Protein AF-A0A9X2DDZ8-F1 (afdb_monomer_lite)

Sequence (96 aa):
VEAVVLRIPEGRRGRRRGEPQVQPILVAGVQPGFPGRKPEAWTRWVLDGLGYDADLDVVDDLFPGSGAVTDVLCAPTLALAGSASVRPDSDEVTDR

Structure (mmCIF, N/CA/C/O backbone):
data_AF-A0A9X2DDZ8-F1
#
_entry.id   AF-A0A9X2DDZ8-F1
#
loop_
_atom_site.group_PDB
_atom_site.id
_atom_site.type_symbol
_atom_site.label_atom_id
_atom_site.label_alt_id
_atom_site.label_comp_id
_atom_site.label_asym_id
_atom_site.label_entity_id
_atom_site.label_seq_id
_atom_site.pdbx_PDB_ins_code
_atom_site.Cartn_x
_atom_site.Cartn_y
_atom_site.Cartn_z
_atom_site.occupancy
_atom_site.B_iso_or_equiv
_atom_site.auth_seq_id
_atom_site.auth_comp_id
_atom_site.auth_asym_id
_atom_site.auth_atom_id
_atom_site.pdbx_PDB_model_num
ATOM 1 N N . VAL A 1 1 ? 11.019 13.016 -7.029 1.00 72.38 1 VAL A N 1
ATOM 2 C CA . VAL A 1 1 ? 10.154 12.993 -5.828 1.00 72.38 1 VAL A CA 1
ATOM 3 C C . VAL A 1 1 ? 8.728 12.882 -6.321 1.00 72.38 1 VAL A C 1
ATOM 5 O O . VAL A 1 1 ? 8.376 13.631 -7.223 1.00 72.38 1 VAL A O 1
ATOM 8 N N . GLU A 1 2 ? 7.965 11.926 -5.809 1.00 84.38 2 GLU A N 1
ATOM 9 C CA . GLU A 1 2 ? 6.557 11.719 -6.162 1.00 84.38 2 GLU A CA 1
ATOM 10 C C . GLU A 1 2 ? 5.692 12.145 -4.974 1.00 84.38 2 GLU A C 1
ATOM 12 O O . GLU A 1 2 ? 5.987 11.773 -3.838 1.00 84.38 2 GLU A O 1
ATOM 17 N N . ALA A 1 3 ? 4.667 12.960 -5.222 1.00 89.12 3 ALA A N 1
ATOM 18 C CA . ALA A 1 3 ? 3.736 13.384 -4.185 1.00 89.12 3 ALA A CA 1
ATOM 19 C C . ALA A 1 3 ? 2.557 12.410 -4.115 1.00 89.12 3 ALA A C 1
ATOM 21 O O . ALA A 1 3 ? 1.941 12.104 -5.134 1.00 89.12 3 ALA A O 1
ATOM 22 N N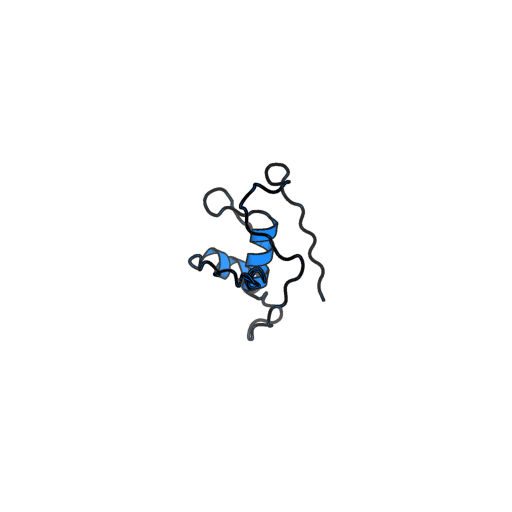 . VAL A 1 4 ? 2.222 11.969 -2.903 1.00 91.12 4 VAL A N 1
ATOM 23 C CA . VAL A 1 4 ?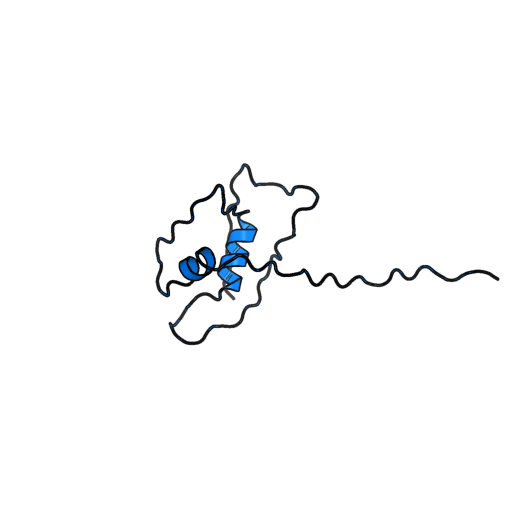 1.063 11.113 -2.636 1.00 91.12 4 VAL A CA 1
ATOM 24 C C . VAL A 1 4 ? 0.069 11.901 -1.794 1.00 91.12 4 VAL A C 1
ATOM 26 O O . VAL A 1 4 ? 0.425 12.441 -0.748 1.00 91.12 4 VAL A O 1
ATOM 29 N N . VAL A 1 5 ? -1.180 11.971 -2.251 1.00 91.88 5 VAL A N 1
ATOM 30 C CA . VAL A 1 5 ? -2.273 12.631 -1.530 1.00 91.88 5 VAL A CA 1
ATOM 31 C C . VAL A 1 5 ? -3.204 11.560 -0.984 1.00 91.88 5 VAL A C 1
ATOM 33 O O . VAL A 1 5 ? -3.794 10.799 -1.747 1.00 91.88 5 VAL A O 1
ATOM 36 N N . LEU A 1 6 ? -3.348 11.514 0.340 1.00 90.62 6 LEU A N 1
ATOM 37 C CA . LEU A 1 6 ? -4.237 10.575 1.017 1.00 90.62 6 LEU A CA 1
ATOM 38 C C . LEU A 1 6 ? -5.516 11.288 1.452 1.00 90.62 6 LEU A C 1
ATOM 40 O O . LEU A 1 6 ? -5.474 12.310 2.139 1.00 90.62 6 LEU A O 1
ATOM 44 N N . ARG A 1 7 ? -6.669 10.724 1.086 1.00 91.69 7 ARG A N 1
ATOM 45 C CA . ARG A 1 7 ? -7.970 11.153 1.604 1.00 91.69 7 ARG A CA 1
ATOM 46 C C . ARG A 1 7 ? -8.403 10.199 2.707 1.00 91.69 7 ARG A C 1
ATOM 48 O O . ARG A 1 7 ? -9.019 9.174 2.436 1.00 91.69 7 ARG A O 1
ATOM 55 N N . ILE A 1 8 ? -8.103 10.567 3.948 1.00 89.25 8 ILE A N 1
ATOM 56 C CA . ILE A 1 8 ? -8.432 9.7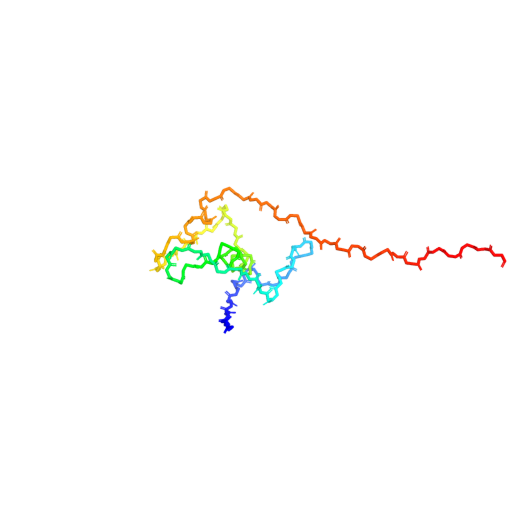44 5.116 1.00 89.25 8 ILE A CA 1
ATOM 57 C C . ILE A 1 8 ? -9.968 9.632 5.262 1.00 89.25 8 ILE A C 1
ATOM 59 O O . ILE A 1 8 ? -10.659 10.669 5.213 1.00 89.25 8 ILE A O 1
ATOM 63 N N . PRO A 1 9 ? -10.519 8.410 5.433 1.00 86.00 9 PRO A N 1
ATOM 64 C CA . PRO A 1 9 ? -11.942 8.187 5.691 1.00 86.00 9 PRO A CA 1
ATOM 65 C C . PRO A 1 9 ? -12.435 8.973 6.908 1.00 86.00 9 PRO A C 1
ATOM 67 O O . PRO A 1 9 ? -11.721 9.095 7.896 1.00 86.00 9 PRO A O 1
ATOM 70 N N . GLU A 1 10 ? -13.662 9.498 6.864 1.00 84.62 10 GLU A N 1
ATOM 71 C CA . GLU A 1 10 ? -14.176 10.427 7.888 1.00 84.62 10 GLU A CA 1
ATOM 72 C C . GLU A 1 10 ? -14.129 9.866 9.311 1.00 84.62 10 GLU A C 1
ATOM 74 O O . GLU A 1 10 ? -13.657 10.558 10.208 1.00 84.62 10 GLU A O 1
ATOM 79 N N . GLY A 1 11 ? -14.505 8.597 9.503 1.00 84.38 11 GLY A N 1
ATOM 80 C CA . GLY A 1 11 ? -14.447 7.921 10.808 1.00 84.38 11 GLY A CA 1
ATOM 81 C C . GLY A 1 11 ? -13.032 7.660 11.345 1.00 84.38 11 GLY A C 1
ATOM 82 O O . GLY A 1 11 ? -12.888 7.216 12.480 1.00 84.38 11 GLY A O 1
ATOM 83 N N . ARG A 1 12 ? -12.000 7.939 10.540 1.00 81.56 12 ARG A N 1
ATOM 84 C CA . ARG A 1 12 ? -10.572 7.808 10.876 1.00 81.56 12 ARG A CA 1
ATOM 85 C C . ARG A 1 12 ? -9.844 9.146 10.858 1.00 81.56 12 ARG A C 1
ATOM 87 O O . ARG A 1 12 ? -8.631 9.203 11.038 1.00 81.56 12 ARG A O 1
ATOM 94 N N . ARG A 1 13 ? -10.568 10.240 10.607 1.00 79.94 13 ARG A N 1
ATOM 95 C CA . ARG A 1 13 ? -10.003 11.583 10.704 1.00 79.94 13 ARG A CA 1
ATOM 96 C C . ARG A 1 13 ? -9.857 11.945 12.172 1.00 79.94 13 ARG A C 1
ATOM 98 O O . ARG A 1 13 ? -10.782 11.786 12.962 1.00 79.94 13 ARG A O 1
ATOM 105 N N . GLY A 1 14 ? -8.710 12.517 12.503 1.00 70.69 14 GLY A N 1
ATOM 106 C CA . GLY A 1 14 ? -8.374 12.843 13.879 1.00 70.69 14 GLY A CA 1
ATOM 107 C C . GLY A 1 14 ? -7.585 11.719 14.532 1.00 70.69 14 GLY A C 1
ATOM 108 O O . GLY A 1 14 ? -7.747 10.543 14.232 1.00 70.69 14 GLY A O 1
ATOM 109 N N . ARG A 1 15 ? -6.666 12.122 15.398 1.00 63.16 15 ARG A N 1
ATOM 110 C CA . ARG A 1 15 ? -5.676 11.240 16.001 1.00 63.16 15 ARG A CA 1
ATOM 111 C C . ARG A 1 15 ? -6.181 10.782 17.363 1.00 63.16 15 ARG A C 1
ATOM 113 O O . ARG A 1 15 ? -6.553 11.641 18.168 1.00 63.16 15 ARG A O 1
ATOM 120 N N . ARG A 1 16 ? -6.165 9.482 17.668 1.00 64.06 16 ARG A N 1
ATOM 121 C CA . ARG A 1 16 ? -6.385 9.044 19.055 1.00 64.06 16 ARG A CA 1
ATOM 122 C C . ARG A 1 16 ? -5.080 9.157 19.836 1.00 64.06 16 ARG A C 1
ATOM 124 O O . ARG A 1 16 ? -3.976 8.997 19.311 1.00 64.06 16 ARG A O 1
ATOM 131 N N . ARG A 1 17 ? -5.192 9.480 21.124 1.00 61.34 17 ARG A N 1
ATOM 132 C CA . ARG A 1 17 ? -4.035 9.569 22.020 1.00 61.34 17 ARG A CA 1
ATOM 133 C C . ARG A 1 17 ? -3.366 8.193 22.106 1.00 61.34 17 ARG A C 1
ATOM 135 O O . ARG A 1 17 ? -4.003 7.245 22.544 1.00 61.34 17 ARG A O 1
ATOM 142 N N . GLY A 1 18 ? -2.091 8.112 21.725 1.00 65.62 18 GLY A N 1
ATOM 143 C CA . GLY A 1 18 ? -1.310 6.868 21.736 1.00 65.62 18 GLY A CA 1
ATOM 144 C C . GLY A 1 18 ? -1.131 6.200 20.369 1.00 65.62 18 GLY A C 1
ATOM 145 O O . GLY A 1 18 ? -0.369 5.244 20.281 1.00 65.62 18 GLY A O 1
ATOM 146 N N . GLU A 1 19 ? -1.756 6.709 19.302 1.00 69.94 19 GLU A N 1
ATOM 147 C CA . GLU A 1 19 ? -1.552 6.167 17.952 1.00 69.94 19 GLU A CA 1
ATOM 148 C C . GLU A 1 19 ? -0.212 6.631 17.342 1.00 69.94 19 GLU A C 1
ATOM 150 O O . GLU A 1 19 ? 0.115 7.832 17.402 1.00 69.94 19 GLU A O 1
ATOM 155 N N . PRO A 1 20 ? 0.571 5.715 16.734 1.00 66.12 20 PRO A N 1
ATOM 156 C CA . PRO A 1 20 ? 1.820 6.043 16.050 1.00 66.12 20 PRO A CA 1
ATOM 157 C C . PRO A 1 20 ? 1.651 7.174 15.029 1.00 66.12 20 PRO A C 1
ATOM 159 O O . PRO A 1 20 ? 0.625 7.290 14.363 1.00 66.12 20 PRO A O 1
ATOM 162 N N . GLN A 1 21 ? 2.652 8.054 14.924 1.00 78.25 21 GLN A N 1
ATOM 163 C CA . GLN A 1 21 ? 2.639 9.099 13.900 1.00 78.25 21 GLN A CA 1
ATOM 164 C C . GLN A 1 21 ? 3.198 8.539 12.603 1.00 78.25 21 GLN A C 1
ATOM 166 O O . GLN A 1 21 ? 4.353 8.114 12.569 1.00 78.25 21 GLN A O 1
ATOM 171 N N . VAL A 1 22 ? 2.426 8.631 11.526 1.00 85.75 22 VAL A N 1
ATOM 172 C CA . VAL A 1 22 ? 2.969 8.407 10.187 1.00 85.75 22 VAL A CA 1
ATOM 173 C C . VAL A 1 22 ? 3.789 9.629 9.799 1.00 85.75 22 VAL A C 1
ATOM 175 O O . VAL A 1 22 ? 3.310 10.764 9.855 1.00 85.75 22 VAL A O 1
ATOM 178 N N . GLN A 1 23 ? 5.054 9.409 9.451 1.00 87.94 23 GLN A N 1
ATOM 179 C CA . GLN A 1 23 ? 5.932 10.484 9.001 1.00 87.94 23 GLN A CA 1
ATOM 180 C C . GLN A 1 23 ? 5.433 11.024 7.655 1.00 87.94 23 GLN A C 1
ATOM 182 O O . GLN A 1 23 ? 5.107 10.225 6.788 1.00 87.94 23 GLN A O 1
ATOM 187 N N . PRO A 1 24 ? 5.388 12.343 7.416 1.00 87.88 24 PRO A N 1
ATOM 188 C CA . PRO A 1 24 ? 4.861 12.889 6.160 1.00 87.88 24 PRO A CA 1
ATOM 189 C C . PRO A 1 24 ? 5.776 12.636 4.952 1.00 87.88 24 PRO A C 1
ATOM 191 O O . PRO A 1 24 ? 5.358 12.822 3.813 1.00 87.88 24 PRO A O 1
ATOM 194 N N . ILE A 1 25 ? 7.029 12.243 5.192 1.00 92.38 25 ILE A N 1
ATOM 195 C CA . ILE A 1 25 ? 8.029 11.975 4.162 1.00 92.38 25 ILE A CA 1
ATOM 196 C C . ILE A 1 25 ? 8.526 10.546 4.343 1.00 92.38 25 ILE A C 1
ATOM 198 O O . ILE A 1 25 ? 8.965 10.171 5.430 1.00 92.38 25 ILE A O 1
ATOM 202 N N . LEU A 1 26 ? 8.514 9.783 3.252 1.00 93.00 26 LEU A N 1
ATOM 203 C CA . LEU A 1 26 ? 9.157 8.481 3.162 1.00 93.00 26 LEU A CA 1
ATOM 204 C C . LEU A 1 26 ? 10.389 8.572 2.260 1.00 93.00 26 LEU A C 1
ATOM 206 O O . LEU A 1 26 ? 10.313 9.044 1.126 1.00 93.00 26 LEU A O 1
ATOM 210 N N . VAL A 1 27 ? 11.510 8.046 2.748 1.00 93.06 27 VAL A N 1
ATOM 211 C CA . VAL A 1 27 ? 12.690 7.749 1.932 1.00 93.06 27 VAL A CA 1
ATOM 212 C C . VAL A 1 27 ? 12.834 6.234 1.884 1.00 93.06 27 VAL A C 1
ATOM 214 O O . VAL A 1 27 ? 13.044 5.599 2.913 1.00 93.06 27 VAL A O 1
ATOM 217 N N . ALA A 1 28 ? 12.702 5.651 0.695 1.00 90.88 28 ALA A N 1
ATOM 218 C CA . ALA A 1 28 ? 12.818 4.213 0.486 1.00 90.88 28 ALA A CA 1
ATOM 219 C C . ALA A 1 28 ? 13.681 3.919 -0.745 1.00 90.88 28 ALA A C 1
ATOM 221 O O . ALA A 1 28 ? 13.643 4.651 -1.735 1.00 90.88 28 ALA A O 1
ATOM 222 N N . GLY A 1 29 ? 14.468 2.845 -0.670 1.00 86.44 29 GLY A N 1
ATOM 223 C CA . GLY A 1 29 ? 15.292 2.383 -1.782 1.00 86.44 29 GLY A CA 1
ATOM 224 C C . GLY A 1 29 ? 14.455 1.732 -2.881 1.00 86.44 29 GLY A C 1
ATOM 225 O O . GLY A 1 29 ? 13.457 1.064 -2.603 1.00 86.44 29 GLY A O 1
ATOM 226 N N . VAL A 1 30 ? 14.886 1.904 -4.130 1.00 83.00 30 VAL A N 1
ATOM 227 C CA . VAL A 1 30 ? 14.312 1.187 -5.274 1.00 83.00 30 VAL A CA 1
ATOM 228 C C . VAL A 1 30 ? 14.715 -0.283 -5.185 1.00 83.00 30 VAL A C 1
ATOM 230 O O . VAL A 1 30 ? 15.874 -0.594 -4.916 1.00 83.00 30 VAL A O 1
ATOM 233 N N . GLN A 1 31 ? 13.761 -1.182 -5.417 1.00 80.44 31 GLN A N 1
ATOM 234 C CA . GLN A 1 31 ? 14.024 -2.618 -5.437 1.00 80.44 31 GLN A CA 1
ATOM 235 C C . GLN A 1 31 ? 14.410 -3.065 -6.856 1.00 80.44 31 GLN A C 1
ATOM 237 O O . GLN A 1 31 ? 13.760 -2.644 -7.817 1.00 80.44 31 GLN A O 1
ATOM 242 N N . PRO A 1 32 ? 15.446 -3.906 -7.020 1.00 81.94 32 PRO A N 1
ATOM 243 C CA . PRO A 1 32 ? 15.783 -4.479 -8.318 1.00 81.94 32 PRO A CA 1
ATOM 244 C C . PRO A 1 32 ? 14.671 -5.419 -8.817 1.00 81.94 32 PRO A C 1
ATOM 246 O O . PRO A 1 32 ? 13.889 -5.960 -8.033 1.00 81.94 32 PRO A O 1
ATOM 249 N N . GLY A 1 33 ? 14.612 -5.638 -10.133 1.00 88.19 33 GLY A N 1
ATOM 250 C CA . GLY A 1 33 ? 13.623 -6.512 -10.770 1.00 88.19 33 GLY A CA 1
ATOM 251 C C . GLY A 1 33 ? 12.626 -5.740 -11.632 1.00 88.19 33 GLY A C 1
ATOM 252 O O . GLY A 1 33 ? 13.035 -5.027 -12.546 1.00 88.19 33 GLY A O 1
ATOM 253 N N . PHE A 1 34 ? 11.325 -5.917 -11.378 1.00 88.25 34 PHE A N 1
ATOM 254 C CA . PHE A 1 34 ? 10.258 -5.313 -12.183 1.00 88.25 34 PHE A CA 1
ATOM 255 C C . PHE A 1 34 ? 10.372 -3.771 -12.188 1.00 88.25 34 PHE A C 1
ATOM 257 O O . PHE A 1 34 ? 10.306 -3.160 -11.116 1.00 88.25 34 PHE A O 1
ATOM 264 N N . PRO A 1 35 ? 10.530 -3.118 -13.358 1.00 89.56 35 PRO A N 1
ATOM 265 C CA . PRO A 1 35 ? 10.665 -1.666 -13.438 1.00 89.56 35 PRO A CA 1
ATOM 266 C C . PRO A 1 35 ? 9.466 -0.942 -12.824 1.00 89.56 35 PRO A C 1
ATOM 268 O O . PRO A 1 35 ? 8.320 -1.220 -13.161 1.00 89.56 35 PRO A O 1
ATOM 271 N N . GLY A 1 36 ? 9.732 -0.005 -11.915 1.00 87.38 36 GLY A N 1
ATOM 272 C CA . GLY A 1 36 ? 8.673 0.718 -11.207 1.00 87.38 36 GLY A CA 1
ATOM 273 C C . GLY A 1 36 ? 7.988 -0.088 -10.100 1.00 87.38 36 GLY A C 1
ATOM 274 O O . GLY A 1 36 ? 6.970 0.363 -9.575 1.00 87.38 36 GLY A O 1
ATOM 275 N N . ARG A 1 37 ? 8.532 -1.252 -9.704 1.00 92.06 37 ARG A N 1
ATOM 276 C CA . ARG A 1 37 ? 8.072 -1.964 -8.505 1.00 92.06 37 ARG A CA 1
ATOM 277 C C . ARG A 1 37 ? 8.140 -1.032 -7.303 1.00 92.06 37 ARG A C 1
ATOM 279 O O . ARG A 1 37 ? 9.204 -0.507 -6.965 1.00 92.06 37 ARG A O 1
ATOM 286 N N . LYS A 1 38 ? 7.000 -0.857 -6.641 1.00 89.50 38 LYS A N 1
ATOM 287 C CA . LYS A 1 38 ? 6.911 -0.032 -5.439 1.00 89.50 38 LYS A CA 1
ATOM 288 C C . LYS A 1 38 ? 7.736 -0.671 -4.315 1.00 89.50 38 LYS A C 1
ATOM 290 O O . LYS A 1 38 ? 7.623 -1.883 -4.113 1.00 89.50 3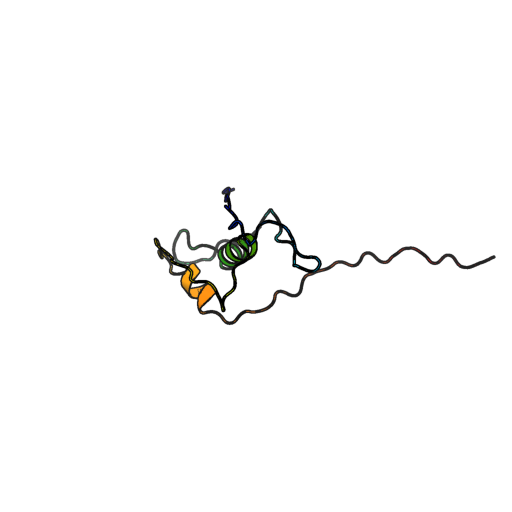8 LYS A O 1
ATOM 295 N N . PRO A 1 39 ? 8.552 0.103 -3.578 1.00 91.94 39 PRO A N 1
ATOM 296 C CA . PRO A 1 39 ? 9.188 -0.400 -2.369 1.00 91.94 39 PRO A CA 1
ATOM 297 C C . PRO A 1 39 ? 8.127 -0.854 -1.365 1.00 91.94 39 PRO A C 1
ATOM 299 O O . PRO A 1 39 ? 7.112 -0.189 -1.189 1.00 91.94 39 PRO A O 1
ATOM 302 N N . GLU A 1 40 ? 8.388 -1.942 -0.651 1.00 92.25 40 GLU A N 1
ATOM 303 C CA . GLU A 1 40 ? 7.477 -2.488 0.365 1.00 92.25 40 GLU A CA 1
ATOM 304 C C . GLU A 1 40 ? 7.083 -1.438 1.425 1.00 92.25 40 GLU A C 1
ATOM 306 O O . GLU A 1 40 ? 5.915 -1.291 1.790 1.00 92.25 40 GLU A O 1
ATOM 311 N N . ALA A 1 41 ? 8.064 -0.633 1.852 1.00 92.25 41 ALA A N 1
ATOM 312 C CA . ALA A 1 41 ? 7.869 0.470 2.788 1.00 92.25 41 ALA A CA 1
ATOM 313 C C . ALA A 1 41 ? 6.902 1.544 2.264 1.00 92.25 41 ALA A C 1
ATOM 315 O O . ALA A 1 41 ? 6.217 2.172 3.062 1.00 92.25 41 ALA A O 1
ATOM 316 N N . TRP A 1 42 ? 6.815 1.742 0.943 1.00 92.81 42 TRP A N 1
ATOM 317 C CA . TRP A 1 42 ? 5.861 2.682 0.351 1.00 92.81 42 TRP A CA 1
ATOM 318 C C . TRP A 1 42 ? 4.426 2.215 0.570 1.00 92.81 42 TRP A C 1
ATOM 320 O O . TRP A 1 42 ? 3.595 3.001 1.014 1.00 92.81 42 TRP A O 1
ATOM 330 N N . THR A 1 43 ? 4.142 0.932 0.329 1.00 93.25 43 THR A N 1
ATOM 331 C CA . THR A 1 43 ? 2.793 0.385 0.524 1.00 93.25 43 THR A CA 1
ATOM 332 C C . THR A 1 43 ? 2.385 0.475 1.989 1.00 93.25 43 THR A C 1
ATOM 334 O O . THR A 1 43 ? 1.302 0.974 2.278 1.00 93.25 43 THR A O 1
ATOM 337 N N . ARG A 1 44 ? 3.264 0.074 2.920 1.00 92.69 44 ARG A N 1
ATOM 338 C CA . ARG A 1 44 ? 2.979 0.191 4.361 1.00 92.69 44 ARG A CA 1
ATOM 339 C C . ARG A 1 44 ? 2.728 1.631 4.782 1.00 92.69 44 ARG A C 1
ATOM 341 O O . ARG A 1 44 ? 1.733 1.905 5.431 1.00 92.69 44 ARG A O 1
ATOM 348 N N . TRP A 1 45 ? 3.564 2.556 4.323 1.00 93.25 45 TRP A N 1
ATOM 349 C CA . TRP A 1 45 ? 3.417 3.975 4.628 1.00 93.25 45 TRP A CA 1
ATOM 350 C C . TRP A 1 45 ? 2.068 4.555 4.170 1.00 93.25 45 TRP A C 1
ATOM 352 O O . TRP A 1 45 ? 1.448 5.330 4.898 1.00 93.25 45 TRP A O 1
ATOM 362 N N . VAL A 1 46 ? 1.581 4.153 2.990 1.00 93.12 46 VAL A N 1
ATOM 363 C CA . VAL A 1 46 ? 0.247 4.540 2.502 1.00 93.12 46 VAL A CA 1
ATOM 364 C C . VAL A 1 46 ? -0.863 3.931 3.360 1.00 93.12 46 VAL A C 1
ATOM 366 O O . VAL A 1 46 ? -1.794 4.646 3.730 1.00 93.12 46 VAL A O 1
ATOM 369 N N . LEU A 1 47 ? -0.770 2.638 3.686 1.00 92.50 47 LEU A N 1
ATOM 370 C CA . LEU A 1 47 ? -1.760 1.938 4.511 1.00 92.50 47 LEU A CA 1
ATOM 371 C C . LEU A 1 47 ? -1.840 2.538 5.921 1.00 92.50 47 LEU A C 1
ATOM 373 O O . LEU A 1 47 ? -2.936 2.845 6.393 1.00 92.50 47 LEU A O 1
ATOM 377 N N . ASP A 1 48 ? -0.693 2.807 6.543 1.00 91.00 48 ASP A N 1
ATOM 378 C CA . ASP A 1 48 ? -0.611 3.475 7.840 1.00 91.00 48 ASP A CA 1
ATOM 379 C C . ASP A 1 48 ? -1.2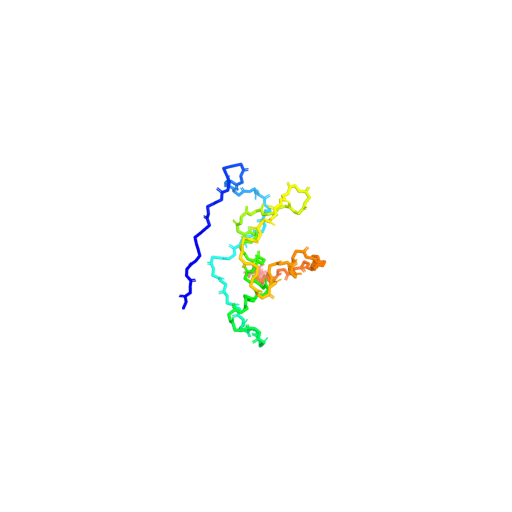46 4.872 7.767 1.00 91.00 48 ASP A C 1
ATOM 381 O O . ASP A 1 48 ? -2.024 5.261 8.638 1.00 91.00 48 ASP A O 1
ATOM 385 N N . GLY A 1 49 ? -0.961 5.631 6.701 1.00 90.62 49 GLY A N 1
ATOM 386 C CA . GLY A 1 49 ? -1.516 6.971 6.497 1.00 90.62 49 GLY A CA 1
ATOM 387 C C . GLY A 1 49 ? -3.039 6.994 6.315 1.00 90.62 49 GLY A C 1
ATOM 388 O O . GLY A 1 49 ? -3.677 8.000 6.628 1.00 90.62 49 GLY A O 1
ATOM 389 N N . LEU A 1 50 ? -3.631 5.897 5.837 1.00 91.12 50 LEU A N 1
ATOM 390 C CA . LEU A 1 50 ? -5.082 5.713 5.723 1.00 91.12 50 LEU A CA 1
ATOM 391 C C . LEU A 1 50 ? -5.723 5.140 6.999 1.00 91.12 50 LEU A C 1
ATOM 393 O O . LEU A 1 50 ? -6.954 5.090 7.084 1.00 91.12 50 LEU A O 1
ATOM 397 N N . GLY A 1 51 ? -4.914 4.724 7.979 1.00 88.56 51 GLY A N 1
ATOM 398 C CA . GLY A 1 51 ? -5.377 4.003 9.161 1.00 88.56 51 GLY A CA 1
ATOM 399 C C . GLY A 1 51 ? -5.993 2.656 8.787 1.00 88.56 51 GLY A C 1
ATOM 400 O O . GLY A 1 51 ? -7.118 2.374 9.193 1.00 88.56 51 GLY A O 1
ATOM 401 N N . TYR A 1 52 ? -5.315 1.898 7.922 1.00 90.00 52 TYR A N 1
ATOM 402 C CA . TYR A 1 52 ? -5.726 0.556 7.514 1.00 90.00 52 TYR A CA 1
ATOM 403 C C . TYR A 1 52 ? -5.769 -0.403 8.711 1.00 90.00 52 TYR A C 1
ATOM 405 O O . TYR A 1 52 ? -4.830 -0.450 9.506 1.00 90.00 52 TYR A O 1
ATOM 413 N N . ASP A 1 53 ? -6.844 -1.181 8.802 1.00 88.19 53 ASP A N 1
ATOM 414 C CA . ASP A 1 53 ? -7.037 -2.237 9.792 1.00 88.19 53 ASP A CA 1
ATOM 415 C C . ASP A 1 53 ? -7.255 -3.571 9.070 1.00 88.19 53 ASP A C 1
ATOM 417 O O . ASP A 1 53 ? -8.263 -3.760 8.394 1.00 88.19 53 ASP A O 1
ATOM 421 N N . ALA A 1 54 ? -6.314 -4.505 9.212 1.00 90.31 54 ALA A N 1
ATOM 422 C CA . ALA A 1 54 ? -6.348 -5.776 8.491 1.00 90.31 54 ALA A CA 1
ATOM 423 C C . ALA A 1 54 ? -7.526 -6.691 8.877 1.00 90.31 54 ALA A C 1
ATOM 425 O O . ALA A 1 54 ? -7.863 -7.582 8.099 1.00 90.31 54 ALA A O 1
ATOM 426 N N . ASP A 1 55 ? -8.146 -6.479 10.042 1.00 90.50 55 ASP A N 1
ATOM 427 C CA . ASP A 1 55 ? -9.293 -7.272 10.495 1.00 90.50 55 ASP A CA 1
ATOM 428 C C . ASP A 1 55 ? -10.629 -6.697 9.996 1.00 90.50 55 ASP A C 1
ATOM 430 O O . ASP A 1 55 ? -11.639 -7.406 9.958 1.00 90.50 55 ASP A O 1
ATOM 434 N N . LEU A 1 56 ? -10.655 -5.411 9.629 1.00 90.75 56 LEU A N 1
ATOM 435 C CA . LEU A 1 56 ? -11.881 -4.684 9.279 1.00 90.75 56 LEU A CA 1
ATOM 436 C C . LEU A 1 56 ? -11.935 -4.232 7.818 1.00 90.75 56 LEU A C 1
ATOM 438 O O . LEU A 1 56 ? -13.027 -4.001 7.295 1.00 90.75 56 LEU A O 1
ATOM 442 N N . ASP A 1 57 ? -10.781 -4.082 7.173 1.00 91.88 57 ASP A N 1
ATOM 443 C CA . ASP A 1 57 ? -10.662 -3.489 5.851 1.00 91.88 57 ASP A CA 1
ATOM 444 C C . ASP A 1 57 ? -10.338 -4.498 4.759 1.00 91.88 57 ASP A C 1
ATOM 446 O O . ASP A 1 57 ? -9.725 -5.542 4.967 1.00 91.88 57 ASP A O 1
ATOM 450 N N . VAL A 1 58 ? -10.698 -4.103 3.541 1.00 92.62 58 VAL A N 1
ATOM 451 C CA . VAL A 1 58 ? -10.300 -4.768 2.305 1.00 92.62 58 VAL A CA 1
ATOM 452 C C . VAL A 1 58 ? -9.519 -3.769 1.458 1.00 92.62 58 VAL A C 1
ATOM 454 O O . VAL A 1 58 ? -9.881 -2.593 1.374 1.00 92.62 58 VAL A O 1
ATOM 457 N N . VAL A 1 59 ? -8.441 -4.239 0.831 1.00 93.44 59 VAL A N 1
ATOM 458 C CA . VAL A 1 59 ? -7.645 -3.457 -0.119 1.00 93.44 59 VAL A CA 1
ATOM 459 C C . VAL A 1 59 ? -7.835 -4.028 -1.514 1.00 93.44 59 VAL A C 1
ATOM 461 O O . VAL A 1 59 ? -7.415 -5.150 -1.794 1.00 93.44 59 VAL A O 1
ATOM 464 N N . ASP A 1 60 ? -8.409 -3.218 -2.397 1.00 94.38 60 ASP A N 1
ATOM 465 C CA . ASP A 1 60 ? -8.539 -3.536 -3.815 1.00 94.38 60 ASP A CA 1
ATOM 466 C C . ASP A 1 60 ? -7.377 -2.916 -4.605 1.00 94.38 60 ASP A C 1
ATOM 468 O O . ASP A 1 60 ? -7.313 -1.699 -4.804 1.00 94.38 60 ASP A O 1
ATOM 472 N N . ASP A 1 61 ? -6.450 -3.750 -5.084 1.00 93.69 61 ASP A N 1
ATOM 473 C CA . ASP A 1 61 ? -5.400 -3.317 -6.011 1.00 93.69 61 ASP A CA 1
ATOM 474 C C . ASP A 1 61 ? -5.897 -3.398 -7.460 1.00 93.69 61 ASP A C 1
ATOM 476 O O . ASP A 1 61 ? -5.872 -4.449 -8.102 1.00 93.69 61 ASP A O 1
ATOM 480 N N . LEU A 1 62 ? -6.365 -2.261 -7.981 1.00 95.31 62 LEU A N 1
ATOM 481 C CA . LEU A 1 62 ? -6.903 -2.159 -9.341 1.00 95.31 62 LEU A CA 1
ATOM 482 C C . LEU A 1 62 ? -5.822 -2.264 -10.433 1.00 95.31 62 LEU A C 1
ATOM 484 O O . LEU A 1 62 ? -6.154 -2.481 -11.599 1.00 95.31 62 LEU A O 1
ATOM 488 N N . PHE A 1 63 ? -4.542 -2.102 -10.077 1.00 92.31 63 PHE A N 1
ATOM 489 C CA . PHE A 1 63 ? -3.414 -2.109 -11.012 1.00 92.31 63 PHE A CA 1
ATOM 490 C C . PHE A 1 63 ? -2.224 -2.876 -10.419 1.00 92.31 63 PHE A C 1
ATOM 492 O O . PHE A 1 63 ? -1.177 -2.282 -10.144 1.00 92.31 63 PHE A O 1
ATOM 499 N N . PRO A 1 64 ? -2.344 -4.207 -10.277 1.00 90.69 64 PRO A N 1
ATOM 500 C CA . PRO A 1 64 ? -1.404 -4.996 -9.489 1.00 90.69 64 PRO A CA 1
ATOM 501 C C . PRO A 1 64 ? 0.026 -4.954 -10.019 1.00 90.69 64 PRO A C 1
ATOM 503 O O . PRO A 1 64 ? 0.970 -5.022 -9.234 1.00 90.69 64 PRO A O 1
ATOM 506 N N . GLY A 1 65 ? 0.215 -4.794 -11.336 1.00 92.81 65 GLY A N 1
ATOM 507 C CA . GLY A 1 65 ? 1.533 -4.621 -11.948 1.00 92.81 65 GLY A CA 1
ATOM 508 C C . GLY A 1 65 ? 2.536 -5.673 -11.463 1.00 92.81 65 GLY A C 1
ATOM 509 O O . GLY A 1 65 ? 2.416 -6.850 -11.782 1.00 92.81 65 GLY A O 1
ATOM 510 N N . SER A 1 66 ? 3.514 -5.241 -10.665 1.00 93.06 66 SER A N 1
ATOM 511 C CA . SER A 1 66 ? 4.557 -6.091 -10.080 1.00 93.06 66 SER A CA 1
ATOM 512 C C . SER A 1 66 ? 4.114 -6.980 -8.903 1.00 93.06 66 SER A C 1
ATOM 514 O O . SER A 1 66 ? 4.962 -7.667 -8.344 1.00 93.06 66 SER A O 1
ATOM 516 N N . GLY A 1 67 ? 2.865 -6.886 -8.439 1.00 93.94 67 GLY A N 1
ATOM 517 C CA . GLY A 1 67 ? 2.337 -7.598 -7.265 1.00 93.94 67 GLY A CA 1
ATOM 518 C C . GLY A 1 67 ? 2.770 -7.034 -5.905 1.00 93.94 67 GLY A C 1
ATOM 519 O O . GLY A 1 67 ? 2.496 -7.633 -4.872 1.00 93.94 67 GLY A O 1
ATOM 520 N N . ALA A 1 68 ? 3.430 -5.869 -5.869 1.00 92.44 68 ALA A N 1
ATOM 521 C CA . ALA A 1 68 ? 4.081 -5.369 -4.651 1.00 92.44 68 ALA A CA 1
ATOM 522 C C . ALA A 1 68 ? 3.108 -5.047 -3.505 1.00 92.44 68 ALA A C 1
ATOM 524 O O . ALA A 1 68 ? 3.494 -5.109 -2.340 1.00 92.44 68 ALA A O 1
ATOM 525 N N . VAL A 1 69 ? 1.864 -4.675 -3.820 1.00 93.75 69 VAL A N 1
ATOM 526 C CA . VAL A 1 69 ? 0.833 -4.434 -2.801 1.00 93.75 69 VAL A CA 1
ATOM 527 C C . VAL A 1 69 ? 0.366 -5.761 -2.212 1.00 93.75 69 VAL A C 1
ATOM 529 O O . VAL A 1 69 ? 0.348 -5.907 -0.995 1.00 93.75 69 VAL A O 1
ATOM 532 N N . THR A 1 70 ? 0.066 -6.746 -3.062 1.00 94.06 70 THR A N 1
ATOM 533 C CA . THR A 1 70 ? -0.326 -8.096 -2.637 1.00 94.06 70 THR A CA 1
ATOM 534 C C . THR A 1 70 ? 0.732 -8.738 -1.746 1.00 94.06 70 THR A C 1
ATOM 536 O O . THR A 1 70 ? 0.391 -9.261 -0.690 1.00 94.06 70 THR A O 1
ATOM 539 N N . ASP A 1 71 ? 2.011 -8.628 -2.110 1.00 93.44 71 ASP A N 1
ATOM 540 C CA . ASP A 1 71 ? 3.112 -9.162 -1.301 1.00 93.44 71 ASP A CA 1
ATOM 541 C C . ASP A 1 71 ? 3.096 -8.600 0.130 1.00 93.44 71 ASP A C 1
ATOM 543 O O . ASP A 1 71 ? 3.266 -9.345 1.092 1.00 93.44 71 ASP A O 1
ATOM 547 N N . VAL A 1 72 ? 2.853 -7.291 0.282 1.00 93.38 72 VAL A N 1
ATOM 548 C CA . VAL A 1 72 ? 2.784 -6.616 1.590 1.00 93.38 72 VAL A CA 1
ATOM 549 C C . VAL A 1 72 ? 1.589 -7.100 2.406 1.00 93.38 72 VAL A C 1
ATOM 551 O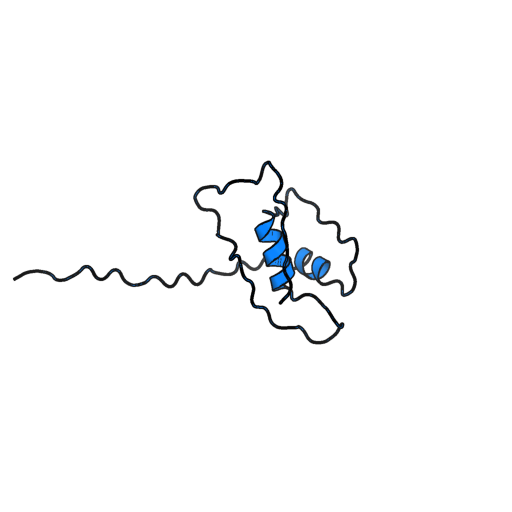 O . VAL A 1 72 ? 1.725 -7.270 3.614 1.00 93.38 72 VAL A O 1
ATOM 554 N N . LEU A 1 73 ? 0.441 -7.319 1.760 1.00 92.19 73 LEU A N 1
ATOM 555 C CA . LEU A 1 73 ? -0.787 -7.781 2.415 1.00 92.19 73 LEU A CA 1
ATOM 556 C C . LEU A 1 73 ? -0.712 -9.256 2.834 1.00 92.19 73 LEU A C 1
ATOM 558 O O . LEU A 1 73 ? -1.318 -9.641 3.828 1.00 92.19 73 LEU A O 1
ATOM 562 N N . CYS A 1 74 ? 0.030 -10.081 2.091 1.00 90.94 74 CYS A N 1
ATOM 563 C CA . CYS A 1 74 ? 0.256 -11.486 2.432 1.00 90.94 74 CYS A CA 1
ATOM 564 C C . CYS A 1 74 ? 1.418 -11.688 3.416 1.00 90.94 74 CYS A C 1
ATOM 566 O O . CYS A 1 74 ? 1.517 -12.750 4.034 1.00 90.94 74 CYS A O 1
ATOM 568 N N . ALA A 1 75 ? 2.316 -10.708 3.549 1.00 83.25 75 ALA A N 1
ATOM 569 C CA . ALA A 1 75 ? 3.432 -10.786 4.477 1.00 83.25 75 ALA A CA 1
ATOM 570 C C . ALA A 1 75 ? 2.935 -10.690 5.931 1.00 83.25 75 ALA A C 1
ATOM 572 O O . ALA A 1 75 ? 2.125 -9.819 6.251 1.00 83.25 75 ALA A O 1
ATOM 573 N N . PRO A 1 76 ? 3.447 -11.527 6.850 1.00 62.28 76 PRO A N 1
ATOM 574 C CA . PRO A 1 76 ? 3.141 -11.377 8.265 1.00 62.28 76 PRO A CA 1
ATOM 575 C C . PRO A 1 76 ? 3.618 -10.003 8.763 1.00 62.28 76 PRO A C 1
ATOM 577 O O . PRO A 1 76 ? 4.733 -9.574 8.454 1.00 62.28 76 PRO A O 1
ATOM 580 N N . THR A 1 77 ? 2.781 -9.310 9.539 1.00 61.81 77 THR A N 1
ATOM 581 C CA . THR A 1 77 ? 3.094 -7.983 10.087 1.00 61.81 77 THR A CA 1
ATOM 582 C C . THR A 1 77 ? 4.330 -8.049 10.986 1.00 61.81 77 THR A C 1
ATOM 584 O O . THR A 1 77 ? 4.268 -8.512 12.123 1.00 61.81 77 THR A O 1
ATOM 587 N N . LEU A 1 78 ? 5.465 -7.555 10.493 1.00 49.69 78 LEU A N 1
ATOM 588 C CA . LEU A 1 78 ? 6.642 -7.275 11.312 1.00 49.69 78 LEU A CA 1
ATOM 589 C C . LEU A 1 78 ? 6.504 -5.856 11.866 1.00 49.69 78 LEU A C 1
ATOM 591 O O . LEU A 1 78 ? 6.597 -4.880 11.123 1.00 49.69 78 LEU A O 1
ATOM 595 N N . ALA A 1 79 ? 6.264 -5.732 13.171 1.00 46.47 79 ALA A N 1
ATOM 596 C CA . ALA A 1 79 ? 6.240 -4.436 13.835 1.00 46.47 79 ALA A CA 1
ATOM 597 C C . ALA A 1 79 ? 7.625 -3.772 13.726 1.00 46.47 79 ALA A C 1
ATOM 599 O O . ALA A 1 79 ? 8.607 -4.279 14.272 1.00 46.47 79 ALA A O 1
ATOM 600 N N . LEU A 1 80 ? 7.718 -2.630 13.035 1.00 49.09 80 LEU A N 1
ATOM 601 C CA . LEU A 1 80 ? 8.908 -1.785 13.111 1.00 49.09 80 LEU A CA 1
ATOM 602 C C . LEU A 1 80 ? 8.965 -1.163 14.510 1.00 49.09 80 LEU A C 1
ATOM 604 O O . LEU A 1 80 ? 8.181 -0.274 14.841 1.00 49.09 80 LEU A O 1
ATOM 608 N N . ALA A 1 81 ? 9.907 -1.628 15.332 1.00 37.84 81 ALA A N 1
ATOM 609 C CA . ALA A 1 81 ? 10.260 -0.960 16.575 1.00 37.84 81 ALA A CA 1
ATOM 610 C C . ALA A 1 81 ? 10.715 0.471 16.249 1.00 37.84 81 ALA A C 1
ATOM 612 O O . ALA A 1 81 ? 11.717 0.681 15.565 1.00 37.84 81 ALA A O 1
ATOM 613 N N . GLY A 1 82 ? 9.942 1.458 16.699 1.00 38.75 82 GLY A N 1
ATOM 614 C CA . GLY A 1 82 ? 10.265 2.863 16.509 1.00 38.75 82 GLY A CA 1
ATOM 615 C C . GLY A 1 82 ? 11.604 3.208 17.156 1.00 38.75 82 GLY A C 1
ATOM 616 O O . GLY A 1 82 ? 11.787 3.025 18.358 1.00 38.75 82 GLY A O 1
ATOM 617 N N . SER A 1 83 ? 12.523 3.765 16.370 1.00 45.44 83 SER A N 1
ATOM 618 C CA . SER A 1 83 ? 13.724 4.434 16.869 1.00 45.44 83 SER A CA 1
ATOM 619 C C . SER A 1 83 ? 13.331 5.750 17.545 1.00 45.44 83 SER A C 1
ATOM 621 O O . SER A 1 83 ? 13.482 6.832 16.979 1.00 45.44 83 SER A O 1
ATOM 623 N N . ALA A 1 84 ? 12.793 5.672 18.760 1.00 45.97 84 ALA A N 1
ATOM 624 C CA . ALA A 1 84 ? 12.709 6.822 19.642 1.00 45.97 84 ALA A CA 1
ATOM 625 C C . ALA A 1 84 ? 14.109 7.073 20.217 1.00 45.97 84 ALA A C 1
ATOM 627 O O . ALA A 1 84 ? 14.528 6.433 21.178 1.00 45.97 84 ALA A O 1
ATOM 628 N N . SER A 1 85 ? 14.852 8.005 19.616 1.00 41.47 85 SER A N 1
ATOM 629 C CA . SER A 1 85 ? 16.009 8.606 20.278 1.00 41.47 85 SER A CA 1
ATOM 630 C C . SER A 1 85 ? 15.493 9.439 21.451 1.00 41.47 85 SER A C 1
ATOM 632 O O . SER A 1 85 ? 15.183 10.619 21.292 1.00 41.47 85 SER A O 1
ATOM 634 N N . VAL A 1 86 ? 15.389 8.822 22.628 1.00 43.81 86 VAL A N 1
ATOM 635 C CA . VAL A 1 86 ? 15.276 9.538 23.901 1.00 43.81 86 VAL A CA 1
ATOM 636 C C . VAL A 1 86 ? 16.524 10.410 24.019 1.00 43.81 86 VAL A C 1
ATOM 638 O O . VAL A 1 86 ? 17.637 9.905 24.146 1.00 43.81 86 VAL A O 1
ATOM 641 N N . ARG A 1 87 ? 16.359 11.730 23.908 1.00 43.03 87 ARG A N 1
ATOM 642 C CA . ARG A 1 87 ? 17.384 12.655 24.395 1.00 43.03 87 ARG A CA 1
ATOM 643 C C . ARG A 1 87 ? 17.390 12.528 25.920 1.00 43.03 87 ARG A C 1
ATOM 645 O O . ARG A 1 87 ? 16.305 12.627 26.491 1.00 43.03 87 ARG A O 1
ATOM 652 N N . PRO A 1 88 ? 18.537 12.278 26.571 1.00 41.25 88 PRO A N 1
ATOM 653 C CA . PRO A 1 88 ? 18.575 12.277 28.022 1.00 41.25 88 PRO A CA 1
ATOM 654 C C . PRO A 1 88 ? 18.202 13.673 28.521 1.00 41.25 88 PRO A C 1
ATOM 656 O O . PRO A 1 88 ? 18.768 14.676 28.074 1.00 41.25 88 PRO A O 1
ATOM 659 N N . ASP A 1 89 ? 17.206 13.702 29.402 1.00 42.59 89 ASP A N 1
ATOM 660 C CA . ASP A 1 89 ? 16.821 14.875 30.172 1.00 42.59 89 ASP A CA 1
ATOM 661 C C . ASP A 1 89 ? 18.053 15.323 30.959 1.00 42.59 89 ASP A C 1
ATOM 663 O O . ASP A 1 89 ? 18.638 14.546 31.716 1.00 42.59 89 ASP A O 1
ATOM 667 N N . SER A 1 90 ? 18.527 16.534 30.690 1.00 58.16 90 SER A N 1
ATOM 668 C CA . SER A 1 90 ? 19.685 17.092 31.386 1.00 58.16 90 SER A CA 1
ATOM 669 C C . SER A 1 90 ? 19.195 17.808 32.635 1.00 58.16 90 SER A C 1
ATOM 671 O O . SER A 1 90 ? 19.305 19.023 32.706 1.00 58.16 90 SER A O 1
ATOM 673 N N . ASP A 1 91 ? 18.664 17.049 33.590 1.00 54.50 91 ASP A N 1
ATOM 674 C CA . ASP A 1 91 ? 18.309 17.545 34.919 1.00 54.50 91 ASP A CA 1
ATOM 675 C C . ASP A 1 91 ? 18.921 16.628 35.984 1.00 54.50 91 ASP A C 1
ATOM 677 O O . ASP A 1 91 ? 18.257 15.781 36.570 1.00 54.50 91 ASP A O 1
ATOM 681 N N . GLU A 1 92 ? 20.220 16.814 36.236 1.00 46.06 92 GLU A N 1
ATOM 682 C CA . GLU A 1 92 ? 20.790 16.608 37.570 1.00 46.06 92 GLU A CA 1
ATOM 683 C C . GLU A 1 92 ? 22.089 17.424 37.719 1.00 46.06 92 GLU A C 1
ATOM 685 O O . GLU A 1 92 ? 23.178 17.000 37.336 1.00 46.06 92 GLU A O 1
ATOM 690 N N . VAL A 1 93 ? 21.976 18.635 38.272 1.00 50.75 93 VAL A N 1
ATOM 691 C CA . VAL A 1 93 ? 23.061 19.248 39.050 1.00 50.75 93 VAL A CA 1
ATOM 692 C C . VAL A 1 93 ? 22.549 19.347 40.477 1.00 50.75 93 VAL A C 1
ATOM 694 O O . VAL A 1 93 ? 21.800 20.252 40.839 1.00 50.75 93 VAL A O 1
ATOM 697 N N . THR A 1 94 ? 22.920 18.346 41.264 1.00 50.06 94 THR A N 1
ATOM 698 C CA . THR A 1 94 ? 22.750 18.286 42.710 1.00 50.06 94 THR A CA 1
ATOM 699 C C . THR A 1 94 ? 23.786 19.196 43.386 1.00 50.06 94 THR A C 1
ATOM 701 O O . THR A 1 94 ? 24.984 19.059 43.156 1.00 50.06 94 THR A O 1
ATOM 704 N N . ASP A 1 95 ? 23.274 20.117 44.203 1.00 45.97 95 ASP A N 1
ATOM 705 C CA . ASP A 1 95 ? 23.767 20.572 45.515 1.00 45.97 95 ASP A CA 1
ATOM 706 C C . ASP A 1 95 ? 25.259 20.933 45.715 1.00 45.97 95 ASP A C 1
ATOM 708 O O . ASP A 1 95 ? 26.116 20.049 45.782 1.00 45.97 95 ASP A O 1
ATOM 712 N N . ARG A 1 96 ? 25.528 22.232 45.947 1.00 54.97 96 ARG A N 1
ATOM 713 C CA . ARG A 1 96 ? 26.324 22.774 47.073 1.00 54.97 96 ARG A CA 1
ATOM 714 C C . ARG A 1 96 ? 25.988 24.239 47.350 1.00 54.97 96 ARG A C 1
ATOM 716 O O . ARG A 1 96 ? 25.823 24.994 46.366 1.00 54.97 96 ARG A O 1
#

Radius of gyration: 18.35 Å; chains: 1; bounding box: 41×34×60 Å

Secondary structure (DSSP, 8-state):
---------GGG-SPPTTPPPPPS----PPPSSSTTPPPHHHHHHHHHHHT--TTT-----S--TTSHHHHHHHS-----------PPP-------

Foldseek 3Di:
DDDDDDDADPVRPDDDPPQDDLDNDDDDDDDPDQPPQDDLVVLVSNCVVNVHDLVPDDDDDPPCRVVSNVVSNPDDDDDDDDPPPPDPDPDDDDDD

Organism: NCBI:txid2945102

pLDDT: mean 78.82, std 18.07, range [37.84, 95.31]